Protein AF-A0A179DG52-F1 (afdb_monomer)

Structure (mmCIF, N/CA/C/O backbone):
data_AF-A0A179DG52-F1
#
_entry.id   AF-A0A179DG52-F1
#
loop_
_atom_site.group_PDB
_atom_site.id
_atom_site.type_symbol
_atom_site.label_atom_id
_atom_site.label_alt_id
_atom_site.label_comp_id
_atom_site.label_asym_id
_atom_site.label_entity_id
_atom_site.label_seq_id
_atom_site.pdbx_PDB_ins_code
_atom_site.Cartn_x
_atom_site.Cartn_y
_atom_site.Cartn_z
_atom_site.occupancy
_atom_site.B_iso_or_equiv
_atom_site.auth_seq_id
_atom_site.auth_comp_id
_atom_site.auth_asym_id
_atom_site.auth_atom_id
_atom_site.pdbx_PDB_model_num
ATOM 1 N N . MET A 1 1 ? 10.272 3.915 1.119 1.00 41.12 1 MET A N 1
ATOM 2 C CA . MET A 1 1 ? 9.084 4.085 0.257 1.00 41.12 1 MET A CA 1
ATOM 3 C C . MET A 1 1 ? 7.906 4.320 1.184 1.00 41.12 1 MET A C 1
ATOM 5 O O . MET A 1 1 ? 7.525 3.390 1.875 1.00 41.12 1 MET A O 1
ATOM 9 N N . PHE A 1 2 ? 7.410 5.553 1.286 1.00 31.52 2 PHE A N 1
ATOM 10 C CA . PHE A 1 2 ? 6.212 5.855 2.072 1.00 31.52 2 PHE A CA 1
ATOM 11 C C . PHE A 1 2 ? 5.053 5.981 1.086 1.00 31.52 2 PHE A C 1
ATOM 13 O O . PHE A 1 2 ? 5.073 6.859 0.227 1.00 31.52 2 PHE A O 1
ATOM 20 N N . LEU A 1 3 ? 4.096 5.058 1.145 1.00 36.16 3 LEU A N 1
ATOM 21 C CA . LEU A 1 3 ? 2.805 5.243 0.490 1.00 36.16 3 LEU A CA 1
ATOM 22 C C . LEU A 1 3 ? 1.974 6.115 1.427 1.00 36.16 3 LEU A C 1
ATOM 24 O O . LEU A 1 3 ? 1.481 5.631 2.440 1.00 36.16 3 LEU A O 1
ATOM 28 N N . SER A 1 4 ? 1.872 7.405 1.124 1.00 44.75 4 SER A N 1
ATOM 29 C CA . SER A 1 4 ? 0.886 8.281 1.747 1.00 44.75 4 SER A CA 1
ATOM 30 C C . SER A 1 4 ? -0.334 8.365 0.833 1.00 44.75 4 SER A C 1
ATOM 32 O O . SER A 1 4 ? -0.236 8.773 -0.324 1.00 44.75 4 SER A O 1
ATOM 34 N N . GLY A 1 5 ? -1.488 7.937 1.343 1.00 44.78 5 GLY A N 1
ATOM 35 C CA . GLY A 1 5 ? -2.780 8.271 0.755 1.00 44.78 5 GLY A CA 1
ATOM 36 C C . GLY A 1 5 ? -3.216 9.634 1.281 1.00 44.78 5 GLY A C 1
ATOM 37 O O . GLY A 1 5 ? -3.250 9.835 2.492 1.00 44.78 5 GLY A O 1
ATOM 38 N N . THR A 1 6 ? -3.525 10.577 0.394 1.00 44.81 6 THR A N 1
ATOM 39 C CA . THR A 1 6 ? -4.087 11.874 0.789 1.00 44.81 6 THR A CA 1
ATOM 40 C C . THR A 1 6 ? -5.607 11.750 0.841 1.00 44.81 6 THR A C 1
ATOM 42 O O . THR A 1 6 ? -6.241 11.505 -0.184 1.00 44.81 6 THR A O 1
ATOM 45 N N . TYR A 1 7 ? -6.184 11.894 2.034 1.00 47.09 7 TYR A N 1
ATOM 46 C CA . TYR A 1 7 ? -7.626 12.056 2.229 1.00 47.09 7 TYR A CA 1
ATOM 47 C C . TYR A 1 7 ? -8.029 13.497 1.862 1.00 47.09 7 TYR A C 1
ATOM 49 O O . TYR A 1 7 ? -7.349 14.444 2.258 1.00 47.09 7 TYR A O 1
ATOM 57 N N . ASP A 1 8 ? -9.093 13.653 1.066 1.00 47.34 8 ASP A N 1
ATOM 58 C CA . ASP A 1 8 ? -9.637 14.945 0.623 1.00 47.34 8 ASP A CA 1
ATOM 59 C C . ASP A 1 8 ? -10.138 15.759 1.831 1.00 47.34 8 ASP A C 1
ATOM 61 O O . ASP A 1 8 ? -11.016 15.339 2.588 1.00 47.34 8 ASP A O 1
ATOM 65 N N . SER A 1 9 ? -9.548 16.939 2.014 1.00 45.78 9 SER A N 1
ATOM 66 C CA . SER A 1 9 ? -9.711 17.835 3.158 1.00 45.78 9 SER A CA 1
ATOM 67 C C . SER A 1 9 ? -11.020 18.628 3.177 1.00 45.78 9 SER A C 1
ATOM 69 O O . SER A 1 9 ? -11.166 19.527 4.001 1.00 45.78 9 SER A O 1
ATOM 71 N N . ASN A 1 10 ? -12.014 18.314 2.345 1.00 49.00 10 ASN A N 1
ATOM 72 C CA . ASN A 1 10 ? -13.324 18.976 2.428 1.00 49.00 10 ASN A CA 1
ATOM 73 C C . ASN A 1 10 ? -14.126 18.653 3.716 1.00 49.00 10 ASN A C 1
ATOM 75 O O . ASN A 1 10 ? -15.275 19.069 3.846 1.00 49.00 10 ASN A O 1
ATOM 79 N N . SER A 1 11 ? -13.526 17.961 4.694 1.00 50.78 11 SER A N 1
ATOM 80 C CA . SER A 1 11 ? -14.099 17.712 6.028 1.00 50.78 11 SER A CA 1
ATOM 81 C C . SER A 1 11 ? -13.151 17.987 7.207 1.00 50.78 11 SER A C 1
ATOM 83 O O . SER A 1 11 ? -13.469 17.628 8.333 1.00 50.78 11 SER A O 1
ATOM 85 N N . SER A 1 12 ? -11.995 18.629 7.011 1.00 51.75 12 SER A N 1
ATOM 86 C CA . SER A 1 12 ? -10.960 18.674 8.055 1.00 51.75 12 SER A CA 1
ATOM 87 C C . SER A 1 12 ? -11.240 19.689 9.172 1.00 51.75 12 SER A C 1
ATOM 89 O O . SER A 1 12 ? -10.681 20.787 9.201 1.00 51.75 12 SER A O 1
ATOM 91 N N . GLY A 1 13 ? -12.054 19.291 10.149 1.00 54.06 13 GLY A N 1
ATOM 92 C CA . GLY A 1 13 ? -11.861 19.740 11.525 1.00 54.06 13 GLY A CA 1
ATOM 93 C C . GLY A 1 13 ? -10.582 19.112 12.112 1.00 54.06 13 GLY A C 1
A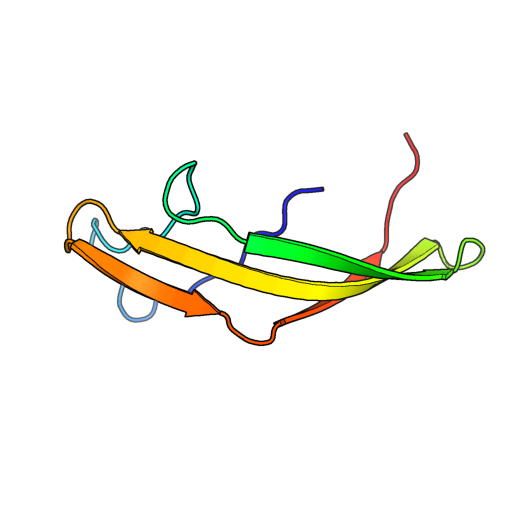TOM 94 O O . GLY A 1 13 ? -10.148 18.051 11.655 1.00 54.06 13 GLY A O 1
ATOM 95 N N . PRO A 1 14 ? -9.947 19.720 13.130 1.00 48.97 14 PRO A N 1
ATOM 96 C CA . PRO A 1 14 ? -8.808 19.114 13.818 1.00 48.97 14 PRO A CA 1
ATOM 97 C C . PRO A 1 14 ? -9.245 17.791 14.477 1.00 48.97 14 PRO A C 1
ATOM 99 O O . PRO A 1 14 ? -9.876 17.787 15.539 1.00 48.97 14 PRO A O 1
ATOM 102 N N . GLY A 1 15 ? -8.962 16.651 13.842 1.00 56.69 15 GLY A N 1
ATOM 103 C CA . GLY A 1 15 ? -9.387 15.335 14.333 1.00 56.69 15 GLY A CA 1
ATOM 104 C C . GLY A 1 15 ? -9.505 14.214 13.301 1.00 56.69 15 GLY A C 1
ATOM 105 O O . GLY A 1 15 ? -9.521 13.057 13.710 1.00 56.69 15 GLY A O 1
ATOM 106 N N . ASP A 1 16 ? -9.541 14.528 12.007 1.00 64.06 16 ASP A N 1
ATOM 107 C CA . ASP A 1 16 ? -9.723 13.529 10.946 1.00 64.06 16 ASP A CA 1
ATOM 108 C C . ASP A 1 16 ? -8.389 13.078 10.344 1.00 64.06 16 ASP A C 1
ATOM 110 O O . ASP A 1 16 ? -8.084 13.322 9.178 1.00 64.06 16 ASP A O 1
ATOM 114 N N . TYR A 1 17 ? -7.565 12.434 11.172 1.00 74.00 17 TYR A N 1
ATOM 115 C CA . TYR A 1 17 ? -6.304 11.831 10.746 1.00 74.00 17 TYR A CA 1
ATOM 116 C C . TYR A 1 17 ? -6.401 10.306 10.833 1.00 74.00 17 TYR A C 1
ATOM 118 O O . TYR A 1 17 ? -6.748 9.763 11.881 1.00 74.00 17 TYR A O 1
ATOM 126 N N . PHE A 1 18 ? -6.117 9.631 9.718 1.00 80.69 18 PHE A N 1
ATOM 127 C CA . PHE A 1 18 ? -6.149 8.175 9.601 1.00 80.69 18 PHE A CA 1
ATOM 128 C C . PHE A 1 18 ? -4.752 7.657 9.281 1.00 80.69 18 PHE A C 1
ATOM 130 O O . PHE A 1 18 ? -4.142 8.073 8.296 1.00 80.69 18 PHE A O 1
ATOM 137 N N . GLU A 1 19 ? -4.271 6.709 10.076 1.00 80.44 19 GLU A N 1
ATOM 138 C CA . GLU A 1 19 ? -2.947 6.115 9.910 1.00 80.44 19 GLU A CA 1
ATOM 139 C C . GLU A 1 19 ? -2.986 4.589 10.017 1.00 80.44 19 GLU A C 1
ATOM 141 O O . GLU A 1 19 ? -3.853 4.005 10.667 1.00 80.44 19 GLU A O 1
ATOM 146 N N . THR A 1 20 ? -2.045 3.932 9.342 1.00 82.31 20 THR A N 1
ATOM 147 C CA . THR A 1 20 ? -1.761 2.504 9.536 1.00 82.31 20 THR A CA 1
ATOM 148 C C . THR A 1 20 ? -0.875 2.334 10.772 1.00 82.31 20 THR A C 1
ATOM 150 O O . THR A 1 20 ? -0.055 3.201 11.076 1.00 82.31 20 THR A O 1
ATOM 153 N N . ASN A 1 21 ? -1.022 1.225 11.495 1.00 75.69 21 ASN A N 1
ATOM 154 C CA . ASN A 1 21 ? -0.166 0.889 12.635 1.00 75.69 21 ASN A CA 1
ATOM 155 C C . ASN A 1 21 ? 0.017 -0.636 12.757 1.00 75.69 21 ASN A C 1
ATOM 157 O O . ASN A 1 21 ? -0.374 -1.390 11.869 1.00 75.69 21 ASN A O 1
ATOM 161 N N . SER A 1 22 ? 0.622 -1.115 13.848 1.00 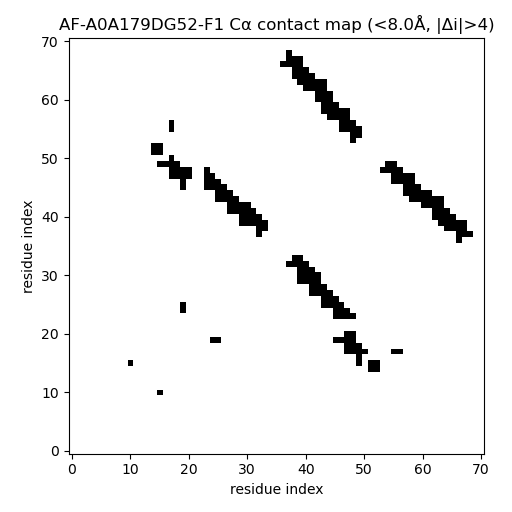80.50 22 SER A N 1
ATOM 162 C CA . SER A 1 22 ? 0.879 -2.550 14.054 1.00 80.50 22 SER A CA 1
ATOM 163 C C . SER A 1 22 ? -0.385 -3.418 14.116 1.00 80.50 22 SER A C 1
ATOM 165 O O . SER A 1 22 ? -0.303 -4.613 13.844 1.00 80.50 22 SER A O 1
ATOM 167 N N . ASN A 1 23 ? -1.540 -2.835 14.445 1.00 79.88 23 ASN A N 1
ATOM 168 C CA . ASN A 1 23 ? -2.836 -3.517 14.502 1.00 79.88 23 ASN A CA 1
ATOM 169 C C . ASN A 1 23 ? -3.674 -3.292 13.231 1.00 79.88 23 ASN A C 1
ATOM 171 O O . ASN A 1 23 ? -4.483 -4.144 12.876 1.00 79.88 23 ASN A O 1
ATOM 175 N N . TYR A 1 24 ? -3.468 -2.171 12.535 1.00 78.56 24 TYR A N 1
ATOM 176 C CA . TYR A 1 24 ? -4.133 -1.824 11.276 1.00 78.56 24 TYR A CA 1
ATOM 177 C C . TYR A 1 24 ? -3.101 -1.825 10.157 1.00 78.56 24 TYR A C 1
ATOM 179 O O . TYR A 1 24 ? -2.498 -0.797 9.852 1.00 78.56 24 TYR A O 1
ATOM 187 N N . THR A 1 25 ? -2.847 -3.011 9.610 1.00 83.00 25 THR A N 1
ATOM 188 C CA . THR A 1 25 ? -1.748 -3.265 8.676 1.00 83.00 25 THR A CA 1
ATOM 189 C C . THR A 1 25 ? -2.221 -3.274 7.224 1.00 83.00 25 THR A C 1
ATOM 191 O O . THR A 1 25 ? -3.401 -3.108 6.907 1.00 83.00 25 THR A O 1
ATOM 194 N N . GLY A 1 26 ? -1.266 -3.444 6.319 1.00 87.38 26 GLY A N 1
ATOM 195 C CA . GLY A 1 26 ? -1.505 -3.549 4.896 1.00 87.38 26 GLY A CA 1
ATOM 196 C C . GLY A 1 26 ? -0.358 -4.258 4.201 1.00 87.38 26 GLY A C 1
ATOM 197 O O . GLY A 1 26 ? 0.648 -4.610 4.820 1.00 87.38 26 GLY A O 1
ATOM 198 N N . GLN A 1 27 ? -0.501 -4.441 2.899 1.00 91.12 27 GLN A N 1
ATOM 199 C CA . GLN A 1 27 ? 0.530 -5.019 2.054 1.00 91.12 27 GLN A CA 1
ATOM 200 C C . GLN A 1 27 ? 0.746 -4.146 0.828 1.00 91.12 27 GLN A C 1
ATOM 202 O O . GLN A 1 27 ? -0.191 -3.578 0.267 1.00 91.12 27 GLN A O 1
ATOM 207 N N . VAL A 1 28 ? 2.000 -4.098 0.393 1.00 93.06 28 VAL A N 1
ATOM 208 C CA . VAL A 1 28 ? 2.419 -3.521 -0.880 1.00 93.06 28 VAL A CA 1
ATOM 209 C C . VAL A 1 28 ? 3.009 -4.645 -1.706 1.00 93.06 28 VAL A C 1
ATOM 211 O O . VAL A 1 28 ? 3.910 -5.347 -1.254 1.00 93.06 28 VAL A O 1
ATOM 214 N N . GLU A 1 29 ? 2.511 -4.815 -2.920 1.00 95.38 29 GLU A N 1
ATOM 215 C CA . GLU A 1 29 ? 3.030 -5.782 -3.870 1.00 95.38 29 GLU A CA 1
ATOM 216 C C . GLU A 1 29 ? 3.567 -5.047 -5.094 1.00 95.38 29 GLU A C 1
ATOM 218 O O . GLU A 1 29 ? 2.830 -4.354 -5.798 1.00 95.38 29 GLU A O 1
ATOM 223 N N . ILE A 1 30 ? 4.863 -5.203 -5.355 1.00 95.62 30 ILE A N 1
ATOM 224 C CA . ILE A 1 30 ? 5.501 -4.673 -6.558 1.00 95.62 30 ILE A CA 1
ATOM 225 C C . ILE A 1 30 ? 5.215 -5.642 -7.703 1.00 95.62 30 ILE A C 1
ATOM 227 O O . ILE A 1 30 ? 5.620 -6.800 -7.653 1.00 95.62 30 ILE A O 1
ATOM 231 N N . LYS A 1 31 ? 4.528 -5.164 -8.742 1.00 96.62 31 LYS A N 1
ATOM 232 C CA . LYS A 1 31 ? 4.173 -5.962 -9.924 1.00 96.62 31 LYS A CA 1
ATOM 233 C C . 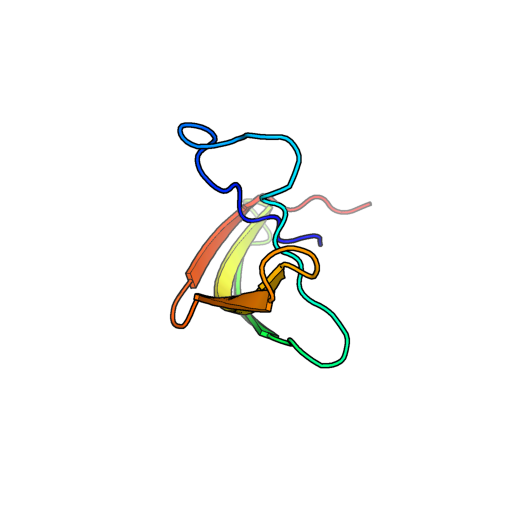LYS A 1 31 ? 5.199 -5.831 -11.039 1.00 96.62 31 LYS A C 1
ATOM 235 O O . LYS A 1 31 ? 5.458 -6.800 -11.744 1.00 96.62 31 LYS A O 1
ATOM 240 N N . SER A 1 32 ? 5.790 -4.650 -11.209 1.00 96.38 32 SER A N 1
ATOM 241 C CA . SER A 1 32 ? 6.852 -4.456 -12.195 1.00 96.3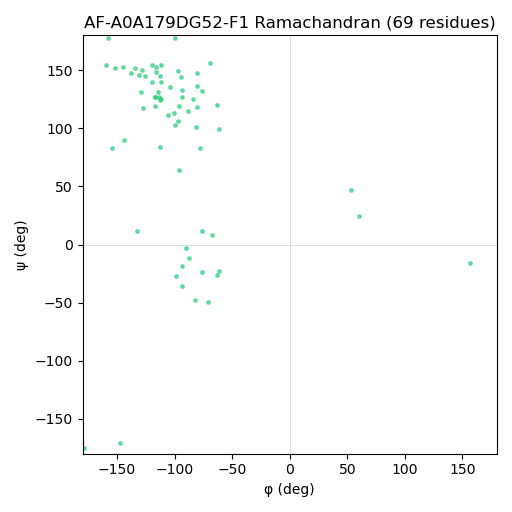8 32 SER A CA 1
ATOM 242 C C . SER A 1 32 ? 7.823 -3.355 -11.798 1.00 96.38 32 SER A C 1
ATOM 244 O O . SER A 1 32 ? 7.463 -2.392 -11.113 1.00 96.38 32 SER A O 1
ATOM 246 N N . ILE A 1 33 ? 9.060 -3.505 -12.269 1.00 95.69 33 ILE A N 1
ATOM 247 C CA . ILE A 1 33 ? 10.117 -2.505 -12.169 1.00 95.69 33 ILE A CA 1
ATOM 248 C C . ILE A 1 33 ? 10.674 -2.290 -13.573 1.00 95.69 33 ILE A C 1
ATOM 250 O O . ILE A 1 33 ? 11.229 -3.204 -14.178 1.00 95.69 33 ILE A O 1
ATOM 254 N N . ASP A 1 34 ? 10.530 -1.071 -14.075 1.00 95.62 34 ASP A N 1
ATOM 255 C CA . ASP A 1 34 ? 11.194 -0.585 -15.276 1.00 95.62 34 ASP A CA 1
ATOM 256 C C . ASP A 1 34 ? 12.398 0.249 -14.841 1.00 95.62 34 ASP A C 1
ATOM 258 O O . ASP A 1 34 ? 12.261 1.392 -14.392 1.00 95.62 34 ASP A O 1
ATOM 262 N N . SER A 1 35 ? 13.585 -0.341 -14.948 1.00 93.56 35 SER A N 1
ATOM 263 C CA . SER A 1 35 ? 14.827 0.294 -14.517 1.00 93.56 35 SER A CA 1
ATOM 264 C C . SER A 1 35 ? 15.340 1.363 -15.474 1.00 93.56 35 SER A C 1
ATOM 266 O O . SER A 1 35 ? 16.034 2.281 -15.033 1.00 93.56 35 SER A O 1
ATOM 268 N N . VAL A 1 36 ? 14.956 1.301 -16.752 1.00 95.44 36 VAL A N 1
ATOM 269 C CA . VAL A 1 36 ? 15.341 2.288 -17.769 1.00 95.44 36 VAL A CA 1
ATOM 270 C C . VAL A 1 36 ? 14.618 3.600 -17.492 1.00 95.44 36 VAL A C 1
ATOM 272 O O . VAL A 1 36 ? 15.240 4.657 -17.384 1.00 95.44 36 VAL A O 1
ATOM 275 N N . ASN A 1 37 ? 13.304 3.523 -17.282 1.00 94.12 37 ASN A N 1
ATOM 276 C CA . ASN A 1 37 ? 12.466 4.691 -17.012 1.00 94.12 37 ASN A CA 1
ATOM 277 C C . ASN A 1 37 ? 12.344 5.019 -15.516 1.00 94.12 37 ASN A C 1
ATOM 279 O O . ASN A 1 37 ? 11.717 6.018 -15.144 1.00 94.12 37 ASN A O 1
ATOM 283 N N . ARG A 1 38 ? 12.952 4.192 -14.656 1.00 93.94 38 ARG A N 1
ATOM 284 C CA . ARG A 1 38 ? 12.895 4.267 -13.190 1.00 93.94 38 ARG A CA 1
ATOM 285 C C . ARG A 1 38 ? 11.461 4.311 -12.676 1.00 93.94 38 ARG A C 1
ATOM 287 O O . ARG A 1 38 ? 11.107 5.163 -11.860 1.00 93.94 38 ARG A O 1
ATOM 294 N N . ARG A 1 39 ? 10.613 3.423 -13.190 1.00 95.62 39 ARG A N 1
ATOM 295 C CA . ARG A 1 39 ? 9.212 3.303 -12.780 1.00 95.62 39 ARG A CA 1
ATOM 296 C C . ARG A 1 39 ? 8.964 1.992 -12.062 1.00 95.62 39 ARG A C 1
ATOM 298 O O . ARG A 1 39 ? 9.537 0.965 -12.403 1.00 95.62 39 ARG A O 1
ATOM 305 N N . MET A 1 40 ? 8.076 2.041 -11.085 1.00 95.75 40 MET A N 1
ATOM 306 C CA . MET A 1 40 ? 7.599 0.882 -10.354 1.00 95.75 40 MET A CA 1
ATOM 307 C C . MET A 1 40 ? 6.078 0.902 -10.356 1.00 95.75 40 MET A C 1
ATOM 309 O O . MET A 1 40 ? 5.469 1.931 -10.047 1.00 95.75 40 MET A O 1
ATOM 313 N N . THR A 1 41 ? 5.475 -0.230 -10.697 1.00 96.19 41 THR A N 1
ATOM 314 C CA . THR A 1 41 ? 4.028 -0.409 -10.594 1.00 96.19 41 THR A CA 1
ATOM 315 C C . T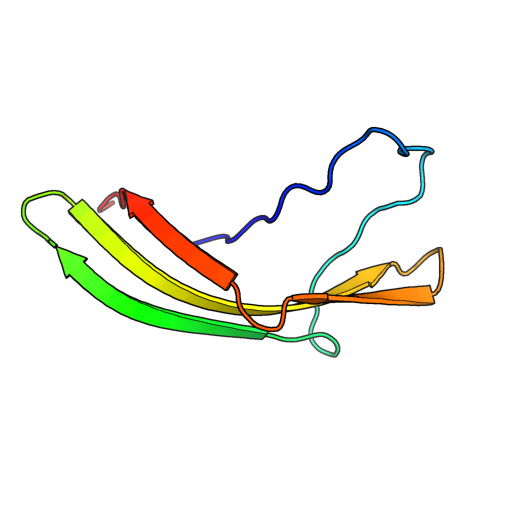HR A 1 41 ? 3.702 -1.492 -9.591 1.00 96.19 41 THR A C 1
ATOM 317 O O . THR A 1 41 ? 4.494 -2.412 -9.363 1.00 96.19 41 THR A O 1
ATOM 320 N N . GLY A 1 42 ? 2.529 -1.390 -8.988 1.00 95.62 42 GLY A N 1
ATOM 321 C CA . GLY A 1 42 ? 2.097 -2.391 -8.041 1.00 95.62 42 GLY A CA 1
ATOM 322 C C . GLY A 1 42 ? 0.719 -2.140 -7.478 1.00 95.62 42 GLY A C 1
ATOM 323 O O . GLY A 1 42 ? 0.013 -1.209 -7.872 1.00 95.62 42 GLY A O 1
ATOM 324 N N . THR A 1 43 ? 0.355 -2.998 -6.542 1.00 95.62 43 THR A N 1
ATOM 325 C CA . THR A 1 43 ? -0.913 -2.952 -5.825 1.00 95.62 43 THR A CA 1
ATOM 326 C C . THR A 1 43 ? -0.662 -2.794 -4.339 1.00 95.62 43 THR A C 1
ATOM 328 O O . THR A 1 43 ? 0.394 -3.167 -3.827 1.00 95.62 43 THR A O 1
ATOM 331 N N . PHE A 1 44 ? -1.628 -2.223 -3.636 1.00 93.31 44 PHE A N 1
ATOM 332 C CA . PHE A 1 44 ? -1.585 -2.131 -2.188 1.00 93.31 44 PHE A CA 1
ATOM 333 C C . PHE A 1 44 ? -2.980 -2.265 -1.591 1.00 93.31 44 PHE A C 1
ATOM 335 O O . PHE A 1 44 ? -3.979 -1.919 -2.218 1.00 93.31 44 PHE A O 1
ATOM 342 N N . PHE A 1 45 ? -3.036 -2.740 -0.358 1.00 91.31 45 PHE A N 1
ATOM 343 C CA . PHE A 1 45 ? -4.210 -2.639 0.497 1.00 91.31 45 PHE A CA 1
ATOM 344 C C . PHE A 1 45 ? -3.738 -2.270 1.898 1.00 91.31 45 PHE A C 1
ATOM 346 O O . PHE A 1 45 ? -2.634 -2.653 2.284 1.00 91.31 45 PHE A O 1
ATOM 353 N N . TYR A 1 46 ? -4.535 -1.520 2.648 1.00 88.44 46 TYR A N 1
ATOM 354 C CA . TYR A 1 46 ? -4.269 -1.256 4.060 1.00 88.44 46 TYR A CA 1
ATOM 355 C C . TYR A 1 46 ? -5.533 -0.828 4.791 1.00 88.44 46 TYR A C 1
ATOM 357 O O . TYR A 1 46 ? -6.452 -0.254 4.202 1.00 88.44 46 TYR A O 1
ATOM 365 N N . ASP A 1 47 ? -5.532 -1.070 6.094 1.00 89.12 47 ASP A N 1
ATOM 366 C CA . ASP A 1 47 ? -6.477 -0.465 7.017 1.00 89.12 47 ASP A CA 1
ATOM 367 C C . ASP A 1 47 ? -5.858 0.804 7.618 1.00 89.12 47 ASP A C 1
ATOM 369 O O . ASP A 1 47 ? -4.708 0.815 8.056 1.00 89.12 47 ASP A O 1
ATOM 373 N N . ALA A 1 48 ? -6.630 1.885 7.632 1.00 86.06 48 ALA A N 1
ATOM 374 C CA . ALA A 1 48 ? -6.279 3.160 8.235 1.00 86.06 48 ALA A CA 1
ATOM 375 C C . ALA A 1 48 ? -7.218 3.413 9.409 1.00 86.06 48 ALA A C 1
ATOM 377 O O . ALA A 1 48 ? -8.436 3.294 9.270 1.00 86.06 48 ALA A O 1
ATOM 378 N N . TYR A 1 49 ? -6.675 3.775 10.560 1.00 86.19 49 TYR A N 1
ATOM 379 C CA . TYR A 1 49 ? -7.445 3.979 11.774 1.00 86.19 49 TYR A CA 1
ATOM 380 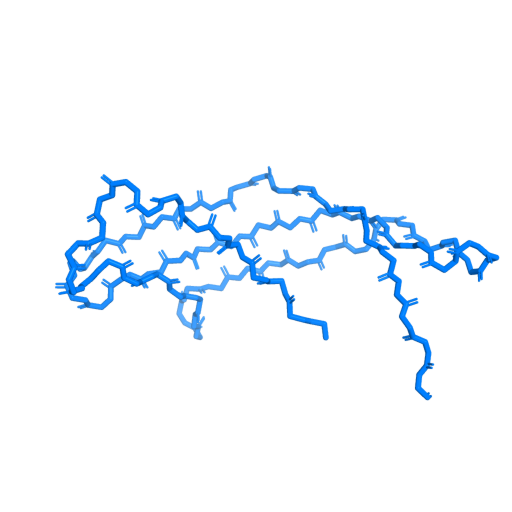C C . TYR A 1 49 ? -7.312 5.407 12.277 1.00 86.19 49 TYR A C 1
ATOM 382 O O . TYR A 1 49 ? -6.231 5.991 12.252 1.00 86.19 49 TYR A O 1
ATOM 390 N N . ASN A 1 50 ? -8.430 5.955 12.740 1.00 84.88 50 ASN A N 1
ATOM 391 C CA . ASN A 1 50 ? -8.479 7.237 13.414 1.00 84.88 50 ASN A CA 1
ATOM 392 C C . ASN A 1 50 ? -8.691 7.007 14.912 1.00 84.88 50 ASN A C 1
ATOM 394 O O . ASN A 1 50 ? -9.767 6.605 15.360 1.00 84.88 50 ASN A O 1
ATOM 398 N N . GLU A 1 51 ? -7.661 7.307 15.702 1.00 82.12 51 GLU A N 1
ATOM 399 C CA . GLU A 1 51 ? -7.692 7.131 17.156 1.00 82.12 51 GLU A CA 1
ATOM 400 C C . GLU A 1 51 ? -8.732 8.008 17.861 1.00 82.12 51 GLU A C 1
ATOM 402 O O . GLU A 1 51 ? -9.206 7.649 18.939 1.00 82.12 51 GLU A O 1
ATOM 407 N N . LYS A 1 52 ? -9.106 9.154 17.289 1.00 83.75 52 LYS A N 1
ATOM 408 C CA . LYS A 1 52 ? -10.052 10.091 17.900 1.00 83.75 52 LYS A CA 1
ATOM 409 C C . LYS A 1 52 ? -11.497 9.665 17.660 1.00 83.75 52 LYS A C 1
ATOM 411 O O . LYS A 1 52 ? -12.287 9.646 18.600 1.00 83.75 52 LYS A O 1
ATOM 416 N N . THR A 1 53 ? -11.839 9.323 16.420 1.00 85.06 53 THR A N 1
ATOM 417 C CA . THR A 1 53 ? -13.205 8.928 16.037 1.00 85.06 53 THR A CA 1
ATOM 418 C C . THR A 1 53 ? -13.467 7.436 16.227 1.00 85.06 53 THR A C 1
ATOM 420 O O . THR A 1 53 ? -14.619 7.012 16.165 1.00 85.06 53 THR A O 1
ATOM 423 N N . LYS A 1 54 ? -12.415 6.640 16.473 1.00 87.50 54 LYS A N 1
ATOM 424 C CA . LYS A 1 54 ? -12.458 5.172 16.571 1.00 87.50 54 LYS A CA 1
ATOM 425 C C . LYS A 1 54 ? -12.955 4.504 15.283 1.00 87.50 54 LYS A C 1
ATOM 427 O O . LYS A 1 54 ? -13.459 3.384 15.311 1.00 87.50 54 LYS A O 1
ATOM 432 N N . GLN A 1 55 ? -12.805 5.185 14.148 1.00 87.31 55 GLN A N 1
ATOM 433 C CA . GLN A 1 55 ? -13.202 4.686 12.835 1.00 87.31 55 GLN A CA 1
ATOM 434 C C . GLN A 1 55 ? -12.030 4.025 12.115 1.00 87.31 55 GLN A C 1
ATOM 436 O O . GLN A 1 55 ? -10.900 4.512 12.159 1.00 87.31 55 GLN A O 1
ATOM 441 N N . THR A 1 56 ? -12.335 2.960 11.376 1.00 87.88 56 THR A N 1
ATOM 442 C CA . THR A 1 56 ? -11.401 2.311 10.454 1.00 87.88 56 THR A CA 1
ATOM 443 C C . THR A 1 56 ? -11.885 2.502 9.024 1.00 87.88 56 THR A C 1
ATOM 445 O O . THR A 1 56 ? -13.016 2.149 8.690 1.00 87.88 56 THR A O 1
ATOM 448 N N . VAL A 1 57 ? -11.009 3.018 8.170 1.00 87.25 57 VAL A N 1
ATOM 449 C CA . VAL A 1 57 ? -11.188 3.072 6.719 1.00 87.25 57 VAL A CA 1
ATOM 450 C C . VAL A 1 57 ? -10.322 1.988 6.096 1.00 87.25 57 VAL A C 1
ATOM 452 O O . VAL A 1 57 ? -9.166 1.818 6.471 1.00 87.25 57 VAL A O 1
ATOM 455 N N . LYS A 1 58 ? -10.876 1.245 5.140 1.00 89.50 58 LYS A N 1
ATOM 456 C CA . LYS A 1 58 ? -10.176 0.149 4.466 1.00 89.50 58 LYS A CA 1
ATOM 457 C C . LYS A 1 58 ? -9.926 0.512 3.012 1.00 89.50 58 LYS A C 1
ATOM 459 O O . LYS A 1 58 ? -10.876 0.769 2.275 1.00 89.50 58 LYS A O 1
ATOM 464 N N . ILE A 1 59 ? -8.670 0.469 2.582 1.00 87.12 59 ILE A N 1
ATOM 465 C CA . ILE A 1 59 ? -8.325 0.436 1.161 1.00 87.12 59 ILE A CA 1
ATOM 466 C C . ILE A 1 59 ? -8.091 -1.020 0.785 1.00 87.12 59 ILE A C 1
ATOM 468 O O . ILE A 1 59 ? -7.073 -1.596 1.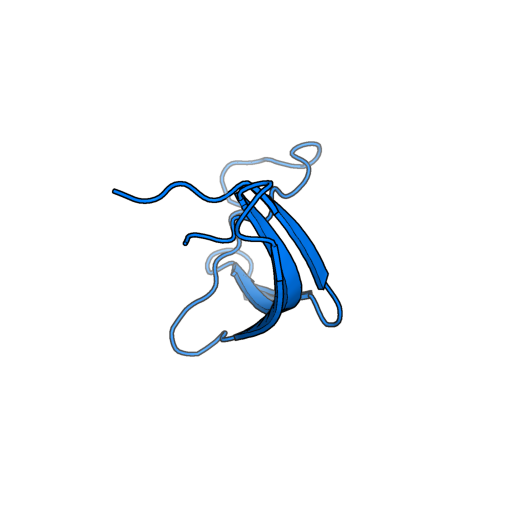150 1.00 87.12 59 ILE A O 1
ATOM 472 N N . THR A 1 60 ? -9.036 -1.618 0.060 1.00 89.50 60 THR A N 1
ATOM 473 C CA . THR A 1 60 ? -9.017 -3.051 -0.288 1.00 89.50 60 THR A CA 1
ATOM 474 C C . THR A 1 60 ? -8.379 -3.347 -1.646 1.00 89.50 60 THR A C 1
ATOM 476 O O . THR A 1 60 ? -7.988 -4.484 -1.898 1.00 89.50 60 THR A O 1
ATOM 479 N N . SER A 1 61 ? -8.263 -2.348 -2.528 1.00 88.38 61 SER A N 1
ATOM 480 C CA . SER A 1 61 ? -7.652 -2.503 -3.853 1.00 88.38 61 SER A CA 1
ATOM 481 C C . SER A 1 61 ? -7.096 -1.174 -4.373 1.00 88.38 61 SER A C 1
ATOM 483 O O . SER A 1 61 ? -7.753 -0.436 -5.104 1.00 88.38 61 SER A O 1
ATOM 485 N N . GLY A 1 62 ? -5.881 -0.839 -3.947 1.00 91.06 62 GLY A N 1
ATOM 486 C CA . GLY A 1 62 ? -5.115 0.298 -4.444 1.00 91.06 62 GLY A CA 1
ATOM 487 C C . GLY A 1 62 ? -4.114 -0.118 -5.519 1.00 91.06 62 GLY A C 1
ATOM 488 O O . GLY A 1 62 ? -3.562 -1.218 -5.484 1.00 91.06 62 GLY A O 1
ATOM 489 N N . THR A 1 63 ? -3.831 0.784 -6.457 1.00 94.75 63 THR A N 1
ATOM 490 C CA . THR A 1 63 ? -2.766 0.622 -7.458 1.00 94.75 63 THR A CA 1
ATOM 491 C C . THR A 1 63 ? -1.833 1.817 -7.432 1.00 94.75 63 THR A C 1
ATOM 493 O O . THR A 1 63 ? -2.288 2.948 -7.261 1.00 94.75 63 THR A O 1
ATOM 496 N N . PHE A 1 64 ? -0.543 1.593 -7.660 1.00 93.50 64 PHE A N 1
ATOM 497 C CA . PHE A 1 64 ? 0.434 2.665 -7.803 1.00 93.50 64 PHE A CA 1
ATOM 498 C C . PHE A 1 64 ? 1.260 2.499 -9.077 1.00 93.50 64 PHE A C 1
ATOM 500 O O . PHE A 1 64 ? 1.513 1.392 -9.552 1.00 93.50 64 PHE A O 1
ATOM 507 N N . ASN A 1 65 ? 1.700 3.633 -9.615 1.00 94.88 65 ASN A N 1
ATOM 508 C CA . ASN A 1 65 ? 2.636 3.716 -10.728 1.00 94.88 65 ASN A CA 1
ATOM 509 C C . ASN A 1 65 ? 3.538 4.930 -10.490 1.00 94.88 65 ASN A C 1
ATOM 511 O O . ASN A 1 65 ? 3.210 6.053 -10.875 1.00 94.88 65 ASN A O 1
ATOM 515 N N . LEU A 1 66 ? 4.652 4.705 -9.799 1.00 93.06 66 LEU A N 1
ATOM 516 C CA . LEU A 1 66 ? 5.499 5.761 -9.255 1.00 93.06 66 LEU A CA 1
ATOM 517 C C . LEU A 1 66 ? 6.882 5.736 -9.896 1.00 93.06 66 LEU A C 1
ATOM 519 O O . LEU A 1 66 ? 7.404 4.682 -10.258 1.00 93.06 66 LEU A O 1
ATOM 523 N N . LYS A 1 67 ? 7.488 6.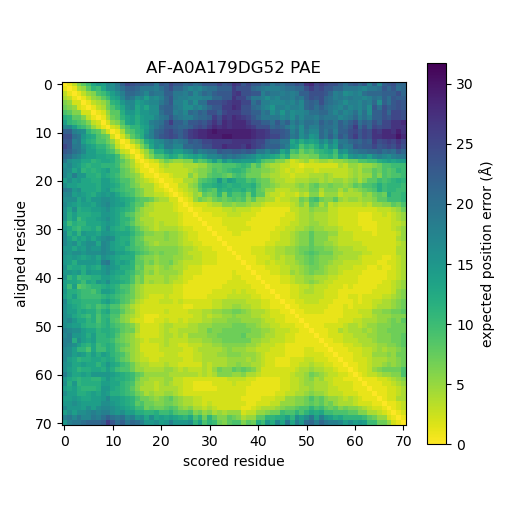917 -10.014 1.00 93.69 67 LYS A N 1
ATOM 524 C CA . LYS A 1 67 ? 8.906 7.038 -10.350 1.00 93.69 67 LYS A CA 1
ATOM 525 C C . LYS A 1 67 ? 9.729 6.805 -9.083 1.00 93.69 67 LYS A C 1
ATOM 527 O O . LYS A 1 67 ? 9.374 7.338 -8.035 1.00 93.69 67 LYS A O 1
ATOM 532 N N . TYR A 1 68 ? 10.811 6.039 -9.173 1.00 87.31 68 TYR A N 1
ATOM 533 C CA . TYR A 1 68 ? 11.722 5.809 -8.054 1.00 87.31 68 TYR A CA 1
ATOM 534 C C . TYR A 1 68 ? 13.082 6.469 -8.294 1.00 87.31 68 TYR A C 1
ATOM 536 O O . TYR A 1 68 ? 13.504 6.717 -9.427 1.00 87.31 68 TYR A O 1
ATOM 544 N N . VAL A 1 69 ? 13.763 6.779 -7.196 1.00 87.19 69 VAL A N 1
ATOM 545 C CA . VAL A 1 69 ? 15.132 7.295 -7.187 1.00 8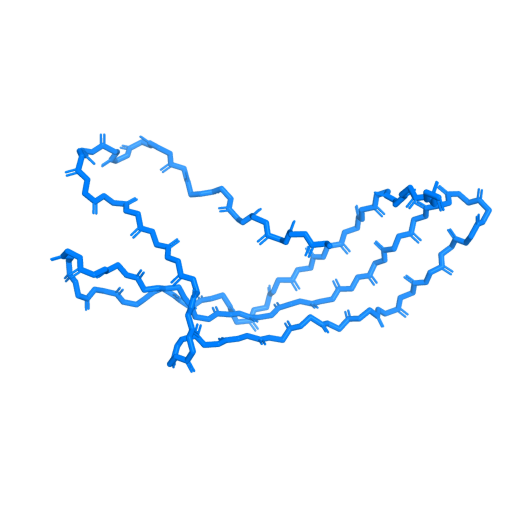7.19 69 VAL A CA 1
ATOM 546 C C . VAL A 1 69 ? 16.047 6.232 -6.587 1.00 87.19 69 VAL A C 1
ATOM 548 O O . VAL A 1 69 ? 15.655 5.552 -5.642 1.00 87.19 69 VAL A O 1
ATOM 551 N N . ASN A 1 70 ? 17.237 6.073 -7.167 1.00 71.69 70 ASN A N 1
ATOM 552 C CA . ASN A 1 70 ? 18.331 5.340 -6.533 1.00 71.69 70 ASN A CA 1
ATOM 553 C C . ASN A 1 70 ? 19.178 6.372 -5.790 1.00 71.69 70 ASN A C 1
ATOM 555 O O . ASN A 1 70 ? 19.546 7.382 -6.397 1.00 71.69 70 ASN A O 1
ATOM 559 N N . PHE A 1 71 ? 19.417 6.123 -4.506 1.00 68.38 71 PHE A N 1
ATOM 560 C CA . PHE A 1 71 ? 20.344 6.887 -3.677 1.00 68.38 71 PHE A CA 1
ATOM 561 C C . PHE A 1 71 ? 21.702 6.194 -3.655 1.00 68.38 71 PHE A C 1
ATOM 563 O O . PHE A 1 71 ? 21.706 4.942 -3.704 1.00 68.38 71 PHE A O 1
#

Radius of gyration: 14.63 Å; Cα contacts (8 Å, |Δi|>4): 114; chains: 1; bounding box: 34×26×36 Å

Nearest PDB structures (foldseek):
  5tu7-assembly1_A  TM=3.962E-01  e=1.112E+00  Staphylococcus epidermidis RP62A
  4ien-assembly1_A  TM=4.317E-01  e=2.179E+00  Neisseria meningitidis FAM18
  3b7k-assembly1_C  TM=4.383E-01  e=1.842E+00  Homo sapiens
  4mob-assembly1_A  TM=4.170E-01  e=2.727E+00  Homo sapiens
  5kux-assembly1_A  TM=2.746E-01  e=7.077E+00  synthetic construct

Organism: NCBI:txid1826909

Solvent-accessible surface area (backbone atoms only — not comparable to full-atom values): 4591 Å² total; per-residue (Å²): 139,83,88,77,83,84,77,81,68,94,72,69,56,100,66,83,56,68,46,64,48,98,88,32,53,65,52,78,45,82,73,47,76,42,77,89,81,30,34,38,30,30,41,33,32,34,32,26,38,18,86,79,77,71,46,75,50,74,44,82,80,41,76,50,79,44,78,63,82,88,130

Sequence (71 aa):
MFLSGTYDSNSSGPGDYFETNSNYTGQVEIKSIDSVNRRMTGTFFYDAYNEKTKQTVKITSGTFNLKYVNF

pLDDT: mean 79.25, std 18.52, range [31.52, 96.62]

Mean predicted aligned error: 8.63 Å

Foldseek 3Di:
DDDDDDDDCPPDDPFPDWAADPVWAKDWDWPDADPVQQKTKTWMKTWIAGPRVRDIDTRPTGIDIDHDDDD

InterPro domains:
  IPR046219 Protein of unknown function DUF6252 [PF19765] (6-64)

Secondary structure (DSSP, 8-state):
--------STT-STT---B--SSS-EEEEEEEEETTTTEEEEEEEEEEEETTTTEEEEEEEEEEEEE----